Protein AF-A0AAV5DCU8-F1 (afdb_monomer_lite)

InterPro domains:
  IPR012337 Ribonuclease H-like superfamily [SSF53098] (6-128)
  IPR013520 Ribonuclease H-like domain [PF00929] (5-125)
  IPR013520 Ribonuclease H-like domain [SM00479] (2-134)
  IPR036397 Ribonuclease H superfamily [G3DSA:3.30.420.10] (3-138)
  IPR040393 Three-prime repair exonuclease 1/2 [PTHR13058] (2-88)

Structure (mmCIF, N/CA/C/O backbone):
data_AF-A0AAV5DCU8-F1
#
_entry.id   AF-A0AAV5DCU8-F1
#
loop_
_atom_site.group_PDB
_atom_site.id
_atom_site.type_symbol
_atom_site.label_atom_id
_atom_site.label_alt_id
_atom_site.label_comp_id
_atom_site.label_asym_id
_atom_site.label_entity_id
_atom_site.label_seq_id
_atom_site.pdbx_PDB_ins_code
_atom_site.Cartn_x
_atom_site.Cartn_y
_atom_site.Cartn_z
_atom_site.occupancy
_atom_site.B_iso_or_equiv
_atom_site.auth_seq_id
_atom_site.auth_comp_id
_atom_site.auth_asym_id
_atom_site.auth_atom_id
_atom_site.pdbx_PDB_model_num
ATOM 1 N N . MET A 1 1 ? -1.706 -19.966 0.089 1.00 40.81 1 MET A N 1
ATOM 2 C CA . MET A 1 1 ? -0.930 -19.744 1.331 1.00 40.81 1 MET A CA 1
ATOM 3 C C . MET A 1 1 ? -1.196 -18.338 1.864 1.00 40.81 1 MET A C 1
ATOM 5 O O . MET A 1 1 ? -1.297 -17.409 1.069 1.00 40.81 1 MET A O 1
ATOM 9 N N . GLY A 1 2 ? -1.313 -18.199 3.188 1.00 47.00 2 GLY A N 1
ATOM 10 C CA . GLY A 1 2 ? -1.385 -16.922 3.914 1.00 47.00 2 GLY A CA 1
ATOM 11 C C . GLY A 1 2 ? -2.728 -16.692 4.614 1.00 47.00 2 GLY A C 1
ATOM 12 O O . GLY A 1 2 ? -3.636 -16.152 3.994 1.00 47.00 2 GLY A O 1
ATOM 13 N N . GLY A 1 3 ? -2.829 -17.113 5.882 1.00 58.88 3 GLY A N 1
ATOM 14 C CA . GLY A 1 3 ? -3.986 -16.899 6.765 1.00 58.88 3 GLY A CA 1
ATOM 15 C C . GLY A 1 3 ? -4.026 -15.498 7.396 1.00 58.88 3 GLY A C 1
ATOM 16 O O . GLY A 1 3 ? -3.468 -14.548 6.853 1.00 58.88 3 GLY A O 1
ATOM 17 N N . LYS A 1 4 ? -4.687 -15.361 8.554 1.00 67.56 4 LYS A N 1
ATOM 18 C CA . LYS A 1 4 ? -4.755 -14.104 9.327 1.00 67.56 4 LYS A CA 1
ATOM 19 C C . LYS A 1 4 ? -3.342 -13.539 9.563 1.00 67.56 4 LYS A C 1
ATOM 21 O O . LYS A 1 4 ? -2.436 -14.300 9.888 1.00 67.56 4 LYS A O 1
ATOM 26 N N . ASN A 1 5 ? -3.174 -12.221 9.425 1.00 77.31 5 ASN A N 1
ATOM 27 C CA . ASN A 1 5 ? -1.888 -11.511 9.549 1.00 77.31 5 ASN A CA 1
ATOM 28 C C . ASN A 1 5 ? -0.849 -11.865 8.463 1.00 77.31 5 ASN A C 1
ATOM 30 O O . ASN A 1 5 ? 0.349 -11.901 8.735 1.00 77.31 5 ASN A O 1
ATOM 34 N N . SER A 1 6 ? -1.290 -12.146 7.235 1.00 81.69 6 SER A N 1
ATOM 35 C CA . SER A 1 6 ? -0.381 -12.376 6.110 1.00 81.69 6 SER A CA 1
ATOM 36 C C . SER A 1 6 ? 0.145 -11.079 5.496 1.00 81.69 6 SER A C 1
ATOM 38 O O . SER A 1 6 ? -0.536 -10.052 5.491 1.00 81.69 6 SER A O 1
ATOM 40 N N . THR A 1 7 ? 1.310 -11.185 4.865 1.00 85.62 7 THR A N 1
ATOM 41 C CA . THR A 1 7 ? 1.988 -10.090 4.172 1.00 85.62 7 THR A CA 1
ATOM 42 C C . THR A 1 7 ? 2.182 -10.436 2.696 1.00 85.62 7 THR A C 1
ATOM 44 O O . THR A 1 7 ? 2.498 -11.579 2.365 1.00 85.62 7 THR A O 1
ATOM 47 N N . PHE A 1 8 ? 2.026 -9.446 1.815 1.00 86.81 8 PHE A N 1
ATOM 48 C CA . PHE A 1 8 ? 2.386 -9.528 0.398 1.00 86.81 8 PHE A CA 1
ATOM 49 C C . PHE A 1 8 ? 3.463 -8.487 0.089 1.00 86.81 8 PHE A C 1
ATOM 51 O O . PHE A 1 8 ? 3.301 -7.311 0.412 1.00 86.81 8 PHE A O 1
ATOM 58 N N . GLN A 1 9 ? 4.565 -8.916 -0.523 1.00 90.25 9 GLN A N 1
ATOM 59 C CA . GLN A 1 9 ? 5.665 -8.042 -0.918 1.00 90.25 9 GLN A CA 1
ATOM 60 C C . GLN A 1 9 ? 6.265 -8.526 -2.226 1.00 90.25 9 GLN A C 1
ATOM 62 O O . GLN A 1 9 ? 6.595 -9.701 -2.359 1.00 90.25 9 GLN A O 1
ATOM 67 N N . THR A 1 10 ? 6.482 -7.604 -3.155 1.00 92.44 10 THR A N 1
ATOM 68 C CA . THR A 1 10 ? 7.236 -7.872 -4.376 1.00 92.44 10 THR A CA 1
ATOM 69 C C . THR A 1 10 ? 7.898 -6.594 -4.876 1.00 92.44 10 THR A C 1
ATOM 71 O O . THR A 1 10 ? 7.461 -5.489 -4.552 1.00 92.44 10 THR A O 1
ATOM 74 N N . LEU A 1 11 ? 8.962 -6.749 -5.661 1.00 93.75 11 LEU A N 1
ATOM 75 C CA . LEU A 1 11 ? 9.423 -5.690 -6.555 1.00 93.75 11 LEU A CA 1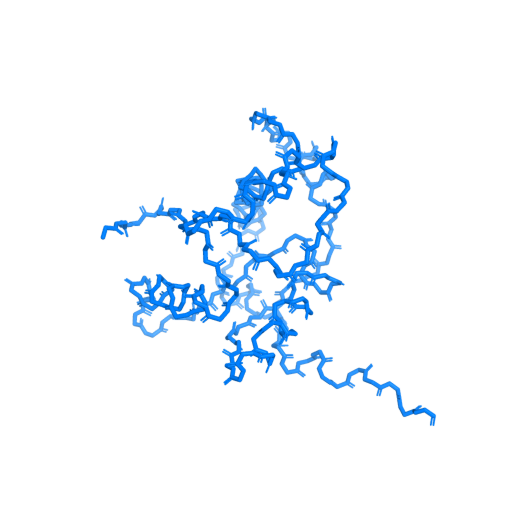
ATOM 76 C C . LEU A 1 11 ? 8.466 -5.585 -7.747 1.00 93.75 11 LEU A C 1
ATOM 78 O O . LEU A 1 11 ? 7.714 -6.521 -8.029 1.00 93.75 11 LEU A O 1
ATOM 82 N N . ILE A 1 12 ? 8.515 -4.453 -8.443 1.00 93.31 12 ILE A N 1
ATOM 83 C CA . ILE A 1 12 ? 7.731 -4.214 -9.653 1.00 93.31 12 ILE A CA 1
ATOM 84 C C . ILE A 1 12 ? 8.662 -3.615 -10.689 1.00 93.31 12 ILE A C 1
ATOM 86 O O . ILE A 1 12 ? 9.349 -2.641 -10.386 1.00 93.31 12 ILE A O 1
ATOM 90 N N . ASN A 1 13 ? 8.672 -4.170 -11.894 1.00 94.69 13 ASN A N 1
ATOM 91 C CA . ASN A 1 13 ? 9.386 -3.600 -13.019 1.00 94.69 13 ASN A CA 1
ATOM 92 C C . ASN A 1 13 ? 8.569 -2.412 -13.557 1.00 94.69 13 ASN A C 1
ATOM 94 O O . ASN A 1 13 ? 7.478 -2.621 -14.096 1.00 94.69 13 ASN A O 1
ATOM 98 N N . PRO A 1 14 ? 9.051 -1.164 -13.419 1.00 90.12 14 PRO A N 1
ATOM 99 C CA . PRO A 1 14 ? 8.308 0.011 -13.858 1.00 90.12 14 PRO A CA 1
ATOM 100 C C . PRO A 1 14 ? 8.522 0.307 -15.350 1.00 90.12 14 PRO A C 1
ATOM 102 O O . PRO A 1 14 ? 8.073 1.351 -15.825 1.00 90.12 14 PRO A O 1
ATOM 105 N N . GLU A 1 15 ? 9.236 -0.574 -16.063 1.00 90.88 15 GLU A N 1
ATOM 106 C CA . GLU A 1 15 ? 9.576 -0.459 -17.486 1.00 90.88 15 GLU A CA 1
ATOM 107 C C . GLU A 1 15 ? 10.359 0.826 -17.810 1.00 90.88 15 GLU A C 1
ATOM 109 O O . GLU A 1 15 ? 10.334 1.331 -18.930 1.00 90.88 15 GLU A O 1
ATOM 114 N N . LYS A 1 16 ? 11.045 1.373 -16.802 1.00 89.81 16 LYS A N 1
ATOM 115 C CA . LYS A 1 16 ? 11.859 2.588 -16.870 1.00 89.81 16 LYS A CA 1
ATOM 116 C C . LYS A 1 16 ? 12.962 2.537 -15.816 1.00 89.81 16 LYS A C 1
ATOM 118 O O . LYS A 1 16 ? 12.829 1.834 -14.815 1.00 89.81 16 LYS A O 1
ATOM 123 N N . ASP A 1 17 ? 14.003 3.336 -15.998 1.00 90.81 17 ASP A N 1
ATOM 124 C CA . ASP A 1 17 ? 15.052 3.450 -14.989 1.00 90.81 17 ASP A CA 1
ATOM 125 C C . ASP A 1 17 ? 14.550 4.178 -13.736 1.00 90.81 17 ASP A C 1
ATOM 127 O O . ASP A 1 17 ? 13.963 5.263 -13.805 1.00 90.81 17 ASP A O 1
ATOM 131 N N . VAL A 1 18 ? 14.833 3.599 -12.570 1.00 88.12 18 VAL A N 1
ATOM 132 C CA . VAL A 1 18 ? 14.654 4.238 -11.269 1.00 88.12 18 VAL A CA 1
ATOM 133 C C . VAL A 1 18 ? 15.929 4.962 -10.848 1.00 88.12 18 VAL A C 1
ATOM 135 O O . VAL A 1 18 ? 17.050 4.490 -11.046 1.00 88.12 18 VAL A O 1
ATOM 138 N N . ARG A 1 19 ? 15.744 6.147 -10.265 1.00 89.44 19 ARG A N 1
ATOM 139 C CA . ARG A 1 19 ? 16.798 6.953 -9.635 1.00 89.44 19 ARG A CA 1
ATOM 140 C C . ARG A 1 19 ? 16.685 6.832 -8.116 1.00 89.44 19 ARG A C 1
ATOM 142 O O . ARG A 1 19 ? 15.774 6.186 -7.623 1.00 89.44 19 ARG A O 1
ATOM 149 N N . ASN A 1 20 ? 17.573 7.494 -7.376 1.00 86.56 20 ASN A N 1
ATOM 150 C CA . ASN A 1 20 ? 17.547 7.542 -5.907 1.00 86.56 20 ASN A CA 1
ATOM 151 C C . ASN A 1 20 ? 17.714 6.175 -5.220 1.00 86.56 20 ASN A C 1
ATOM 153 O O . ASN A 1 20 ? 17.296 5.992 -4.080 1.00 86.56 20 ASN A O 1
ATOM 157 N N . THR A 1 21 ? 18.431 5.248 -5.864 1.00 88.19 21 THR A N 1
ATOM 158 C CA . THR A 1 21 ? 18.830 3.953 -5.288 1.00 88.19 21 THR A CA 1
ATOM 159 C C . THR A 1 21 ? 19.494 4.091 -3.917 1.00 88.19 21 THR A C 1
ATOM 161 O O . THR A 1 21 ? 19.331 3.216 -3.077 1.00 88.19 21 THR A O 1
ATOM 164 N N . HIS A 1 22 ? 20.205 5.193 -3.667 1.00 84.50 22 HIS A N 1
ATOM 165 C CA . HIS A 1 22 ? 20.827 5.488 -2.375 1.00 84.50 22 HIS A CA 1
ATOM 166 C C . HIS A 1 22 ? 19.812 5.718 -1.238 1.00 84.50 22 HIS A C 1
ATOM 168 O O . HIS A 1 22 ? 20.172 5.555 -0.080 1.00 84.50 22 HIS A O 1
ATOM 174 N N . VAL A 1 23 ? 18.560 6.067 -1.555 1.00 83.75 23 VAL A N 1
ATOM 175 C CA . VAL A 1 23 ? 17.481 6.278 -0.577 1.00 83.75 23 VAL A CA 1
ATOM 176 C C . VAL A 1 23 ? 16.763 4.967 -0.256 1.00 83.75 23 VAL A C 1
ATOM 178 O O . VAL A 1 23 ? 16.610 4.619 0.906 1.00 83.75 23 VAL A O 1
ATOM 181 N N . HIS A 1 24 ? 16.318 4.226 -1.277 1.00 82.81 24 HIS A N 1
ATOM 182 C CA . HIS A 1 24 ? 15.446 3.052 -1.094 1.00 82.81 24 HIS A CA 1
ATOM 183 C C . HIS A 1 24 ? 16.160 1.696 -1.267 1.00 82.81 24 HIS A C 1
ATOM 185 O O . HIS A 1 24 ? 15.581 0.638 -1.002 1.00 82.81 24 HIS A O 1
ATOM 191 N N . GLY A 1 25 ? 17.406 1.690 -1.748 1.00 88.06 25 GLY A N 1
ATOM 192 C CA . GLY A 1 25 ? 18.224 0.485 -1.918 1.00 88.06 25 GLY A CA 1
ATOM 193 C C . GLY A 1 25 ? 17.742 -0.478 -3.010 1.00 88.06 25 GLY A C 1
ATOM 194 O O . GLY A 1 25 ? 17.992 -1.677 -2.911 1.00 88.06 25 GLY A O 1
ATOM 195 N N . ILE A 1 26 ? 17.017 0.008 -4.026 1.00 90.38 26 ILE A N 1
ATOM 196 C CA . ILE A 1 26 ? 16.505 -0.807 -5.148 1.00 90.38 26 ILE A CA 1
ATOM 197 C C . ILE A 1 26 ? 17.214 -0.360 -6.425 1.00 90.38 26 ILE A C 1
ATOM 199 O O . ILE A 1 26 ? 17.144 0.805 -6.787 1.00 90.38 26 ILE A O 1
ATOM 203 N N . SER A 1 27 ? 17.911 -1.266 -7.105 1.00 93.00 27 SER A N 1
ATOM 204 C CA . SER A 1 27 ? 18.642 -0.942 -8.339 1.00 93.00 27 SER A CA 1
ATOM 205 C C . SER A 1 27 ? 17.865 -1.347 -9.593 1.00 93.00 27 SER A C 1
ATOM 207 O O . SER A 1 27 ? 17.074 -2.289 -9.548 1.00 93.00 27 SER A O 1
ATOM 209 N N . ASN A 1 28 ? 18.158 -0.718 -10.739 1.00 93.12 28 ASN A N 1
ATOM 210 C CA . ASN A 1 28 ? 17.591 -1.121 -12.037 1.00 93.12 28 ASN A CA 1
ATOM 211 C C . ASN A 1 28 ? 17.836 -2.604 -12.339 1.00 93.12 28 ASN A C 1
ATOM 213 O O . ASN A 1 28 ? 16.924 -3.293 -12.778 1.00 93.12 28 ASN A O 1
ATOM 217 N N . ARG A 1 29 ? 19.016 -3.135 -11.985 1.00 94.25 29 ARG A N 1
ATOM 218 C CA . ARG A 1 29 ? 19.335 -4.565 -12.129 1.00 94.25 29 ARG A CA 1
ATOM 219 C C . ARG A 1 29 ? 18.385 -5.469 -11.345 1.00 94.25 29 ARG A C 1
ATOM 221 O O . ARG A 1 29 ? 18.115 -6.577 -11.784 1.00 94.25 29 ARG A O 1
ATOM 228 N N . MET A 1 30 ? 17.910 -5.036 -10.177 1.00 94.31 30 MET A N 1
ATOM 229 C CA . MET A 1 30 ? 16.925 -5.805 -9.412 1.00 94.31 30 MET A CA 1
ATOM 230 C C . MET A 1 30 ? 15.551 -5.775 -10.080 1.00 94.31 30 MET A C 1
ATOM 232 O O . MET A 1 30 ? 14.848 -6.774 -10.017 1.00 94.31 30 MET A O 1
ATOM 236 N N . LEU A 1 31 ? 15.179 -4.650 -10.698 1.00 93.44 31 LEU A N 1
ATOM 237 C CA . LEU A 1 31 ? 13.858 -4.438 -11.293 1.00 93.44 31 LEU A CA 1
ATOM 238 C C . LEU A 1 31 ? 13.698 -5.075 -12.674 1.00 93.44 31 LEU A C 1
ATOM 240 O O . LEU A 1 31 ? 12.580 -5.396 -13.055 1.00 93.44 31 LEU A O 1
ATOM 244 N N . THR A 1 32 ? 14.788 -5.277 -13.412 1.00 92.94 32 THR A N 1
ATOM 245 C CA . THR A 1 32 ? 14.769 -5.884 -14.752 1.00 92.94 32 THR A CA 1
ATOM 246 C C . THR A 1 32 ? 14.917 -7.407 -14.745 1.00 92.94 32 THR A C 1
ATOM 248 O O . THR A 1 32 ? 15.028 -8.015 -15.809 1.00 92.94 32 THR A O 1
ATOM 251 N N . ARG A 1 33 ? 14.924 -8.043 -13.565 1.00 95.12 33 ARG A N 1
ATOM 252 C CA . ARG A 1 33 ? 14.976 -9.507 -13.450 1.00 95.12 33 ARG A CA 1
ATOM 253 C C . ARG A 1 33 ? 13.697 -10.130 -14.042 1.00 95.12 33 ARG A C 1
ATOM 255 O O . ARG A 1 33 ? 12.622 -9.594 -13.774 1.00 95.12 33 ARG A O 1
ATOM 262 N N . PRO A 1 34 ? 13.780 -11.242 -14.798 1.00 92.06 34 PRO A N 1
ATOM 263 C CA . PRO A 1 34 ? 12.619 -11.848 -15.463 1.00 92.06 34 PRO A CA 1
ATOM 264 C C . PRO A 1 34 ? 11.447 -12.203 -14.537 1.00 92.06 34 PRO A C 1
ATOM 266 O O . PRO A 1 34 ? 10.297 -12.157 -14.950 1.00 92.06 34 PRO A O 1
ATOM 269 N N . GLU A 1 35 ? 11.729 -12.552 -13.285 1.00 92.94 35 GLU A N 1
ATOM 270 C CA . GLU A 1 35 ? 10.739 -12.913 -12.268 1.00 92.94 35 GLU A CA 1
ATOM 271 C C . GLU A 1 35 ? 10.042 -11.713 -11.611 1.00 92.94 35 GLU A C 1
ATOM 273 O O . GLU A 1 35 ? 9.102 -11.899 -10.838 1.00 92.94 35 GLU A O 1
ATOM 278 N N . VAL A 1 36 ? 10.515 -10.489 -11.860 1.00 94.50 36 VAL A N 1
ATOM 279 C CA . VAL A 1 36 ? 9.915 -9.282 -11.293 1.00 94.50 36 VAL A CA 1
ATOM 280 C C . VAL A 1 36 ? 8.767 -8.836 -12.198 1.00 94.50 36 VAL A C 1
ATOM 282 O O . VAL A 1 36 ? 9.020 -8.417 -13.330 1.00 94.50 36 VAL A O 1
ATOM 285 N N . PRO A 1 37 ? 7.512 -8.882 -11.714 1.00 95.44 37 PRO A N 1
ATOM 286 C CA . PRO A 1 37 ? 6.360 -8.581 -12.545 1.00 95.44 37 PRO A CA 1
ATOM 287 C C . PRO A 1 37 ? 6.336 -7.103 -12.925 1.00 95.44 37 PRO A C 1
ATOM 289 O O . PRO A 1 37 ? 6.709 -6.221 -12.144 1.00 95.44 37 PRO A O 1
ATOM 292 N N . LYS A 1 38 ? 5.813 -6.818 -14.109 1.00 94.25 38 LYS A N 1
ATOM 293 C CA . LYS A 1 38 ? 5.341 -5.485 -14.480 1.00 94.25 38 LYS A CA 1
ATOM 294 C C . LYS A 1 38 ? 4.035 -5.181 -13.751 1.00 94.25 38 LYS A C 1
ATOM 296 O O . LYS A 1 38 ? 3.348 -6.075 -13.258 1.00 94.25 38 LYS A O 1
ATOM 301 N N . PHE A 1 39 ? 3.627 -3.915 -13.738 1.00 90.06 39 PHE A N 1
ATOM 302 C CA . PHE A 1 39 ? 2.353 -3.522 -13.119 1.00 90.06 39 PHE A CA 1
ATOM 303 C C . PHE A 1 39 ? 1.144 -4.292 -13.669 1.00 90.06 39 PHE A C 1
ATOM 305 O O . PHE A 1 39 ? 0.325 -4.753 -12.881 1.00 90.06 39 PHE A O 1
ATOM 312 N N . GLY A 1 40 ? 1.052 -4.493 -14.988 1.00 88.19 40 GLY A N 1
ATOM 313 C CA . GLY A 1 40 ? -0.065 -5.236 -15.587 1.00 88.19 40 GLY A CA 1
ATOM 314 C C . GLY A 1 40 ? -0.153 -6.696 -15.128 1.00 88.19 40 GLY A C 1
ATOM 315 O O . GLY A 1 40 ? -1.246 -7.232 -14.993 1.00 88.19 40 GLY A O 1
ATOM 316 N N . GLU A 1 41 ? 0.988 -7.316 -14.827 1.00 92.25 41 GLU A N 1
ATOM 317 C CA . GLU A 1 41 ? 1.072 -8.690 -14.314 1.00 92.25 41 GLU A CA 1
ATOM 318 C C . GLU A 1 41 ? 0.808 -8.738 -12.804 1.00 92.25 41 GLU A C 1
ATOM 320 O O . GLU A 1 41 ? 0.245 -9.701 -12.288 1.00 92.25 41 GLU A O 1
ATOM 325 N N . LEU A 1 42 ? 1.176 -7.672 -12.088 1.00 92.62 42 LEU A N 1
ATOM 326 C CA . LEU A 1 42 ? 0.964 -7.558 -10.652 1.00 92.62 42 LEU A CA 1
ATOM 327 C C . LEU A 1 42 ? -0.510 -7.405 -10.278 1.00 92.62 42 LEU A C 1
ATOM 329 O O . LEU A 1 42 ? -0.931 -7.977 -9.275 1.00 92.62 42 LEU A O 1
ATOM 333 N N . ILE A 1 43 ? -1.285 -6.602 -11.011 1.00 89.38 43 ILE A N 1
ATOM 334 C CA . ILE A 1 43 ? -2.658 -6.273 -10.600 1.00 89.38 43 ILE A CA 1
ATOM 335 C C . ILE A 1 43 ? -3.527 -7.523 -10.376 1.00 89.38 43 ILE A C 1
ATOM 337 O O . ILE A 1 43 ? -4.127 -7.605 -9.302 1.00 89.38 43 ILE A O 1
ATOM 341 N N . PRO A 1 44 ? -3.596 -8.520 -11.282 1.00 90.75 44 PRO A N 1
ATOM 342 C CA . PRO A 1 44 ? -4.383 -9.723 -11.013 1.00 90.75 44 PRO A CA 1
ATOM 343 C C . PRO A 1 44 ? -3.882 -10.495 -9.782 1.00 90.75 44 PRO A C 1
ATOM 345 O O . PRO A 1 44 ? -4.702 -10.985 -9.008 1.00 90.75 44 PRO A O 1
ATOM 348 N N . ILE A 1 45 ? -2.567 -10.535 -9.534 1.00 90.75 45 ILE A N 1
ATOM 349 C CA . ILE A 1 45 ? -1.977 -11.170 -8.340 1.00 90.75 45 ILE A CA 1
ATOM 350 C C . ILE A 1 45 ? -2.409 -10.429 -7.066 1.00 90.75 45 ILE A C 1
ATOM 352 O O . ILE A 1 45 ? -2.817 -11.049 -6.081 1.00 90.75 45 ILE A O 1
ATOM 356 N N . LEU A 1 46 ? -2.355 -9.096 -7.086 1.00 89.62 46 LEU A N 1
ATOM 357 C CA . LEU A 1 46 ? -2.760 -8.246 -5.970 1.00 89.62 46 LEU A CA 1
ATOM 358 C C . LEU A 1 46 ? -4.262 -8.376 -5.682 1.00 89.62 46 LEU A C 1
ATOM 360 O O . LEU A 1 46 ? -4.654 -8.519 -4.525 1.00 89.62 46 LEU A O 1
ATOM 364 N N . LEU A 1 47 ? -5.107 -8.373 -6.715 1.00 88.19 47 LEU A N 1
ATOM 365 C CA . LEU A 1 47 ? -6.551 -8.555 -6.558 1.00 88.19 47 LEU A CA 1
ATOM 366 C C . LEU A 1 47 ? -6.890 -9.952 -6.038 1.00 88.19 47 LEU A C 1
ATOM 368 O O . LEU A 1 47 ? -7.674 -10.073 -5.100 1.00 88.19 47 LEU A O 1
ATOM 372 N N . GLN A 1 48 ? -6.238 -10.997 -6.551 1.00 89.44 48 GLN A N 1
ATOM 373 C CA . GLN A 1 48 ? -6.385 -12.353 -6.023 1.00 89.44 48 GLN A CA 1
ATOM 374 C C . GLN A 1 48 ? -5.979 -12.426 -4.543 1.00 89.44 48 GLN A C 1
ATOM 376 O O . GLN A 1 48 ? -6.654 -13.075 -3.735 1.00 89.44 48 GLN A O 1
ATOM 381 N N . TYR A 1 49 ? -4.900 -11.738 -4.156 1.00 89.12 49 TYR A N 1
ATOM 382 C CA . TYR A 1 49 ? -4.485 -11.639 -2.759 1.00 89.12 49 TYR A CA 1
ATOM 383 C C . TYR A 1 49 ? -5.564 -10.978 -1.889 1.00 89.12 49 TYR A C 1
ATOM 385 O O . TYR A 1 49 ? -5.881 -11.499 -0.818 1.00 89.12 49 TYR A O 1
ATOM 393 N N . VAL A 1 50 ? -6.160 -9.877 -2.349 1.00 87.19 50 VAL A N 1
ATOM 394 C CA . VAL A 1 50 ? -7.232 -9.169 -1.632 1.00 87.19 50 VAL A CA 1
ATOM 395 C C . VAL A 1 50 ? -8.493 -10.028 -1.528 1.00 87.19 50 VAL A C 1
ATOM 397 O O . VAL A 1 50 ? -8.985 -10.251 -0.423 1.00 87.19 50 VAL A O 1
ATOM 400 N N . TRP A 1 51 ? -8.994 -10.562 -2.644 1.00 86.62 51 TRP A N 1
ATOM 401 C CA . TRP A 1 51 ? -10.249 -11.320 -2.681 1.00 86.62 51 TRP A CA 1
ATOM 402 C C . TRP A 1 51 ? -10.190 -12.613 -1.881 1.00 86.62 51 TRP A C 1
ATOM 404 O O . TRP A 1 51 ? -11.137 -12.931 -1.173 1.00 86.62 51 TRP A O 1
ATOM 414 N N . SER A 1 52 ? -9.056 -13.319 -1.897 1.00 86.81 52 SER A N 1
ATOM 415 C CA . SER A 1 52 ? -8.880 -14.527 -1.074 1.00 86.81 52 SER A CA 1
ATOM 416 C C . SER A 1 52 ? -8.914 -14.268 0.441 1.00 86.81 52 SER A C 1
ATOM 418 O O . SER A 1 52 ? -8.934 -15.219 1.220 1.00 86.81 52 SER A O 1
ATOM 420 N N . ARG A 1 53 ? -8.909 -12.999 0.873 1.00 85.06 53 ARG A N 1
ATOM 421 C CA . ARG A 1 53 ? -8.932 -12.571 2.284 1.00 85.06 53 ARG A CA 1
ATOM 422 C C . ARG A 1 53 ? -10.136 -11.710 2.632 1.00 85.06 53 ARG A C 1
ATOM 424 O O . ARG A 1 53 ? -10.341 -11.407 3.810 1.00 85.06 53 ARG A O 1
ATOM 431 N N . GLN A 1 54 ? -10.902 -11.287 1.632 1.00 84.19 54 GLN A N 1
ATOM 432 C CA . GLN A 1 54 ? -12.105 -10.514 1.856 1.00 84.19 54 GLN A CA 1
ATOM 433 C C . GLN A 1 54 ? -13.096 -11.374 2.642 1.00 84.19 54 GLN A C 1
ATOM 435 O O . GLN A 1 54 ? -13.405 -12.501 2.268 1.00 84.19 54 GLN A O 1
ATOM 440 N N . MET A 1 55 ? -13.566 -10.840 3.766 1.00 81.00 55 MET A N 1
ATOM 441 C CA . MET A 1 55 ? -14.617 -11.475 4.550 1.00 81.00 55 MET A CA 1
ATOM 442 C C . MET A 1 55 ? -15.972 -11.103 3.959 1.00 81.00 55 MET A C 1
ATOM 444 O O . MET A 1 55 ? -16.197 -9.937 3.627 1.00 81.00 55 MET A O 1
ATOM 448 N N . ASP A 1 56 ? -16.871 -12.081 3.882 1.00 83.12 56 ASP A N 1
ATOM 449 C CA . ASP A 1 56 ? -18.219 -11.854 3.376 1.00 83.12 56 ASP A CA 1
ATOM 450 C C . ASP A 1 56 ? -18.942 -10.753 4.173 1.00 83.12 56 ASP A C 1
ATOM 452 O O . ASP A 1 56 ? -18.785 -10.630 5.394 1.00 83.12 56 ASP A O 1
ATOM 456 N N . GLY A 1 57 ? -19.657 -9.889 3.452 1.00 80.06 57 GLY A N 1
ATOM 457 C CA . GLY A 1 57 ? -20.349 -8.721 4.003 1.00 80.06 57 GLY A CA 1
ATOM 458 C C . GLY A 1 57 ? -19.461 -7.628 4.622 1.00 80.06 57 GLY A C 1
ATOM 459 O O . GLY A 1 57 ? -19.998 -6.646 5.137 1.00 80.06 57 GLY A O 1
ATOM 460 N N . LYS A 1 58 ? -18.122 -7.745 4.594 1.00 79.31 58 LYS A N 1
ATOM 461 C CA . LYS A 1 58 ? -17.208 -6.738 5.163 1.00 79.31 58 LYS A CA 1
ATOM 462 C C . LYS A 1 58 ? -16.464 -5.955 4.075 1.00 79.31 58 LYS A C 1
ATOM 464 O O . LYS A 1 58 ? -15.983 -6.547 3.107 1.00 79.31 58 LYS A O 1
ATOM 469 N N . PRO A 1 59 ? -16.318 -4.627 4.230 1.00 78.88 59 PRO A N 1
ATOM 470 C CA . PRO A 1 59 ? -15.600 -3.812 3.260 1.00 78.88 59 PRO A CA 1
ATOM 471 C C . PRO A 1 59 ? -14.089 -4.067 3.314 1.00 78.88 59 PRO A C 1
ATOM 473 O O . PRO A 1 59 ? -13.528 -4.366 4.370 1.00 78.88 59 PRO A O 1
ATOM 476 N N . VAL A 1 60 ? -13.421 -3.879 2.173 1.00 80.94 60 VAL A N 1
ATOM 477 C CA . VAL A 1 60 ? -11.955 -3.835 2.085 1.00 80.94 60 VAL A CA 1
ATOM 478 C C . VAL A 1 60 ? -11.492 -2.398 2.314 1.00 80.94 60 VAL A C 1
ATOM 480 O O . VAL A 1 60 ? -11.867 -1.497 1.564 1.00 80.94 60 VAL A O 1
ATOM 483 N N . LEU A 1 61 ? -10.662 -2.188 3.338 1.00 82.12 61 LEU A N 1
ATOM 484 C CA . LEU A 1 61 ? -10.058 -0.891 3.642 1.00 82.12 61 LEU A CA 1
ATOM 485 C C . LEU A 1 61 ? -8.574 -0.902 3.267 1.00 82.12 61 LEU A C 1
ATOM 487 O O . LEU A 1 61 ? -7.811 -1.729 3.766 1.00 82.12 61 LEU A O 1
ATOM 491 N N . TRP A 1 62 ? -8.172 0.041 2.419 1.00 81.00 62 TRP A N 1
ATOM 492 C CA . TRP A 1 62 ? -6.770 0.288 2.090 1.00 81.00 62 TRP A CA 1
ATOM 493 C C . TRP A 1 62 ? -6.239 1.404 2.980 1.00 81.00 62 TRP A C 1
ATOM 495 O O . TRP A 1 62 ? -6.868 2.452 3.103 1.00 81.00 62 TRP A O 1
ATOM 505 N N . VAL A 1 63 ? -5.076 1.191 3.590 1.00 82.00 63 VAL A N 1
ATOM 506 C CA . VAL A 1 63 ? -4.450 2.171 4.482 1.00 82.00 63 VAL A CA 1
ATOM 507 C C . VAL A 1 63 ? -3.081 2.524 3.921 1.00 82.00 63 VAL A C 1
ATOM 509 O O . VAL A 1 63 ? -2.273 1.642 3.647 1.00 82.00 63 VAL A O 1
ATOM 512 N N . ALA A 1 64 ? -2.832 3.818 3.737 1.00 82.12 64 ALA A N 1
ATOM 513 C CA . ALA A 1 64 ? -1.595 4.345 3.176 1.00 82.12 64 ALA A CA 1
ATOM 514 C C . ALA A 1 64 ? -1.168 5.599 3.940 1.00 82.12 64 ALA A C 1
ATOM 516 O O . ALA A 1 64 ? -2.014 6.381 4.378 1.00 82.12 64 ALA A O 1
ATOM 517 N N . HIS A 1 65 ? 0.140 5.802 4.089 1.00 75.62 65 HIS A N 1
ATOM 518 C CA . HIS A 1 65 ? 0.670 6.911 4.878 1.00 75.62 65 HIS A CA 1
ATOM 519 C C . HIS A 1 65 ? 0.707 8.243 4.108 1.00 75.62 65 HIS A C 1
ATOM 521 O O . HIS A 1 65 ? 0.587 9.294 4.728 1.00 75.62 65 HIS A O 1
ATOM 527 N N . ASN A 1 66 ? 0.778 8.206 2.771 1.00 77.94 66 ASN A N 1
ATOM 528 C CA . ASN A 1 66 ? 0.648 9.361 1.877 1.00 77.94 66 ASN A CA 1
ATOM 529 C C . ASN A 1 66 ? -0.512 9.156 0.888 1.00 77.94 66 ASN A C 1
ATOM 531 O O . ASN A 1 66 ? -0.445 9.529 -0.288 1.00 77.94 66 ASN A O 1
ATOM 535 N N . GLY A 1 67 ? -1.610 8.572 1.385 1.00 71.44 67 GLY A N 1
ATOM 536 C CA . GLY A 1 67 ? -2.731 8.099 0.573 1.00 71.44 67 GLY A CA 1
ATOM 537 C C . GLY A 1 67 ? -3.257 9.128 -0.426 1.00 71.44 67 GLY A C 1
ATOM 538 O O . GLY A 1 67 ? -3.411 8.819 -1.600 1.00 71.44 67 GLY A O 1
ATOM 539 N N . ARG A 1 68 ? -3.506 10.369 0.011 1.00 68.44 68 ARG A N 1
ATOM 540 C CA . ARG A 1 68 ? -4.135 11.395 -0.839 1.00 68.44 68 ARG A CA 1
ATOM 541 C C . ARG A 1 68 ? -3.190 12.027 -1.857 1.00 68.44 68 ARG A C 1
ATOM 543 O O . ARG A 1 68 ? -3.630 12.396 -2.941 1.00 68.44 68 ARG A O 1
ATOM 550 N N . THR A 1 69 ? -1.940 12.229 -1.471 1.00 73.62 69 THR A N 1
ATOM 551 C CA . THR A 1 69 ? -0.976 13.037 -2.225 1.00 73.62 69 THR A CA 1
ATOM 552 C C . THR A 1 69 ? -0.140 12.197 -3.176 1.00 73.62 69 THR A C 1
ATOM 554 O O . THR A 1 69 ? 0.317 12.726 -4.185 1.00 73.62 69 THR A O 1
ATOM 557 N N . PHE A 1 70 ? 0.041 10.907 -2.884 1.00 79.94 70 PHE A N 1
ATOM 558 C CA . PHE A 1 70 ? 0.930 10.054 -3.660 1.00 79.94 70 PHE A CA 1
ATOM 559 C C . PHE A 1 70 ? 0.379 8.646 -3.887 1.00 79.94 70 PHE A C 1
ATOM 561 O O . PHE A 1 70 ? 0.096 8.303 -5.033 1.00 79.94 70 PHE A O 1
ATOM 568 N N . ASP A 1 71 ? 0.186 7.852 -2.825 1.00 80.69 71 ASP A N 1
ATOM 569 C CA . ASP A 1 71 ? -0.024 6.402 -2.964 1.00 80.69 71 ASP A CA 1
ATOM 570 C C . ASP A 1 71 ? -1.273 6.072 -3.798 1.00 80.69 71 ASP A C 1
ATOM 572 O O . ASP A 1 71 ? -1.206 5.283 -4.740 1.00 80.69 71 ASP A O 1
ATOM 576 N N . VAL A 1 72 ? -2.415 6.710 -3.509 1.00 78.25 72 VAL A N 1
ATOM 577 C CA . VAL A 1 72 ? -3.660 6.445 -4.245 1.00 78.25 72 VAL A CA 1
ATOM 578 C C . VAL A 1 72 ? -3.654 7.061 -5.647 1.00 78.25 72 VAL A C 1
ATOM 580 O O . VAL A 1 72 ? -3.997 6.338 -6.580 1.00 78.25 72 VAL A O 1
ATOM 583 N N . PRO A 1 73 ? -3.247 8.328 -5.872 1.00 80.56 73 PRO A N 1
ATOM 584 C CA . PRO A 1 73 ? -3.098 8.853 -7.231 1.00 80.56 73 PRO A CA 1
ATOM 585 C C . PRO A 1 73 ? -2.185 8.002 -8.126 1.00 80.56 73 PRO A C 1
ATOM 587 O O . PRO A 1 73 ? -2.531 7.751 -9.282 1.00 80.56 73 PRO A O 1
ATOM 590 N N . PHE A 1 74 ? -1.055 7.528 -7.591 1.00 83.44 74 PHE A N 1
ATOM 591 C CA . PHE A 1 74 ? -0.127 6.651 -8.303 1.00 83.44 74 PHE A CA 1
ATOM 592 C C . PHE A 1 74 ? -0.782 5.313 -8.664 1.00 83.44 74 PHE A C 1
ATOM 594 O O . PHE A 1 74 ? -0.743 4.900 -9.824 1.00 83.44 74 PHE A O 1
ATOM 601 N N . LEU A 1 75 ? -1.453 4.668 -7.703 1.00 80.44 75 LEU A N 1
ATOM 602 C CA . LEU A 1 75 ? -2.170 3.420 -7.958 1.00 80.44 75 LEU A CA 1
ATOM 603 C C . LEU A 1 75 ? -3.303 3.611 -8.971 1.00 80.44 75 LEU A C 1
ATOM 605 O O . LEU A 1 75 ? -3.393 2.834 -9.912 1.00 80.44 75 LEU A O 1
ATOM 609 N N . ILE A 1 76 ? -4.117 4.665 -8.862 1.00 78.69 76 ILE A N 1
ATOM 610 C CA . ILE A 1 76 ? -5.167 4.972 -9.849 1.00 78.69 76 ILE A CA 1
ATOM 611 C C . ILE A 1 76 ? -4.571 5.108 -11.251 1.00 78.69 76 ILE A C 1
ATOM 613 O O . ILE A 1 76 ? -5.159 4.619 -12.215 1.00 78.69 76 ILE A O 1
ATOM 617 N N . PHE A 1 77 ? -3.425 5.780 -11.384 1.00 81.75 77 PHE A N 1
ATOM 618 C CA . PHE A 1 77 ? -2.757 5.935 -12.671 1.00 81.75 77 PHE A CA 1
ATOM 619 C C . PHE A 1 77 ? -2.335 4.581 -13.259 1.00 81.75 77 PHE A C 1
ATOM 621 O O . PHE A 1 77 ? -2.653 4.304 -14.415 1.00 81.75 77 PHE A O 1
ATOM 628 N N . GLU A 1 78 ? -1.690 3.716 -12.473 1.00 83.06 78 GLU A N 1
ATOM 629 C CA . GLU A 1 78 ? -1.249 2.394 -12.941 1.00 83.06 78 GLU A CA 1
ATOM 630 C C . GLU A 1 78 ? -2.425 1.446 -13.224 1.00 83.06 78 GLU A C 1
ATOM 632 O O . GLU A 1 78 ? -2.427 0.754 -14.243 1.00 83.06 78 GLU A O 1
ATOM 637 N N . PHE A 1 79 ? -3.475 1.473 -12.400 1.00 79.25 79 PHE A N 1
ATOM 638 C CA . PHE A 1 79 ? -4.714 0.733 -12.650 1.00 79.25 79 PHE A CA 1
ATOM 639 C C . PHE A 1 79 ? -5.384 1.194 -13.952 1.00 79.25 79 PHE A C 1
ATOM 641 O O . PHE A 1 79 ? -5.725 0.363 -14.794 1.00 79.25 79 PHE A O 1
ATOM 648 N N . ARG A 1 80 ? -5.483 2.511 -14.190 1.00 78.56 80 ARG A N 1
ATOM 649 C CA . ARG A 1 80 ? -6.002 3.072 -15.451 1.00 78.56 80 ARG A CA 1
ATOM 650 C C . ARG A 1 80 ? -5.142 2.701 -16.652 1.00 78.56 80 ARG A C 1
ATOM 652 O O . ARG A 1 80 ? -5.696 2.324 -17.683 1.00 78.56 80 ARG A O 1
ATOM 659 N N . ARG A 1 81 ? -3.811 2.761 -16.527 1.00 79.50 81 ARG A N 1
ATOM 660 C CA . ARG A 1 81 ? -2.876 2.319 -17.577 1.00 79.50 81 ARG A CA 1
ATOM 661 C C . ARG A 1 81 ? -3.130 0.862 -17.965 1.00 79.50 81 ARG A C 1
ATOM 663 O O . ARG A 1 81 ? -3.039 0.519 -19.140 1.00 79.50 81 ARG A O 1
ATOM 670 N N . CYS A 1 82 ? -3.514 0.038 -16.992 1.00 76.50 82 CYS A N 1
ATOM 671 C CA . CYS A 1 82 ? -3.826 -1.375 -17.182 1.00 76.50 82 CYS A CA 1
ATOM 672 C C . CYS A 1 82 ? -5.317 -1.664 -17.450 1.00 76.50 82 CYS A C 1
ATOM 674 O O . CYS A 1 82 ? -5.683 -2.829 -17.562 1.00 76.50 82 CYS A O 1
ATOM 676 N N . LYS A 1 83 ? -6.174 -0.638 -17.586 1.00 81.69 83 LYS A N 1
ATOM 677 C CA . LYS A 1 83 ? -7.633 -0.759 -17.800 1.00 81.69 83 LYS A CA 1
ATOM 678 C C . LYS A 1 83 ? -8.371 -1.527 -16.688 1.00 81.69 83 LYS A C 1
ATOM 680 O O . LYS A 1 83 ? -9.320 -2.256 -16.963 1.00 81.69 83 LYS A O 1
ATOM 685 N N . MET A 1 84 ? -7.945 -1.360 -15.437 1.00 71.50 84 MET A N 1
ATOM 686 C CA . MET A 1 84 ? -8.550 -1.991 -14.258 1.00 71.50 84 MET A CA 1
ATOM 687 C C . MET A 1 84 ? -9.085 -0.935 -13.281 1.00 71.50 84 MET A C 1
ATOM 689 O O . MET A 1 84 ? -8.570 0.181 -13.222 1.00 71.50 84 MET A O 1
ATOM 693 N N . GLU A 1 85 ? -10.116 -1.279 -12.503 1.00 65.56 85 GLU A N 1
ATOM 694 C CA . GLU A 1 85 ? -10.707 -0.384 -11.497 1.00 65.56 85 GLU A CA 1
ATOM 695 C C . GLU A 1 85 ? -10.140 -0.637 -10.093 1.00 65.56 85 GLU A C 1
ATOM 697 O O . GLU A 1 85 ? -9.873 -1.775 -9.705 1.00 65.56 85 GLU A O 1
ATOM 702 N N . MET A 1 86 ? -9.956 0.437 -9.318 1.00 62.12 86 MET A N 1
ATOM 703 C CA . MET A 1 86 ? -9.419 0.383 -7.954 1.00 62.12 86 MET A CA 1
ATOM 704 C C . MET A 1 86 ? -10.550 0.431 -6.900 1.00 62.12 86 MET A C 1
ATOM 706 O O . MET A 1 86 ? -11.388 1.333 -6.971 1.00 62.12 86 MET A O 1
ATOM 710 N N . PRO A 1 87 ? -10.561 -0.456 -5.881 1.00 56.22 87 PRO A N 1
ATOM 711 C CA . PRO A 1 87 ? -11.551 -0.430 -4.793 1.00 56.22 87 PRO A CA 1
ATOM 712 C C . PRO A 1 87 ? -11.128 0.406 -3.552 1.00 56.22 87 PRO A C 1
ATOM 714 O O . PRO A 1 87 ? -9.983 0.320 -3.120 1.00 56.22 87 PRO A O 1
ATOM 717 N N . GLY A 1 88 ? -12.072 1.107 -2.888 1.00 55.19 88 GLY A N 1
ATOM 718 C CA . GLY A 1 88 ? -11.980 1.531 -1.455 1.00 55.19 88 GLY A CA 1
ATOM 719 C C . GLY A 1 88 ? -11.320 2.891 -1.089 1.00 55.19 88 GLY A C 1
ATOM 720 O O . GLY A 1 88 ? -10.930 3.619 -1.991 1.00 55.19 88 GLY A O 1
ATOM 721 N N . SER A 1 89 ? -11.258 3.282 0.216 1.00 41.41 89 SER A N 1
ATOM 722 C CA . SER A 1 89 ? -11.370 4.699 0.690 1.00 41.41 89 SER A CA 1
ATOM 723 C C . SER A 1 89 ? -10.325 5.435 1.668 1.00 41.41 89 SER A C 1
ATOM 725 O O . SER A 1 89 ? -9.606 4.720 2.342 1.00 41.41 89 SER A O 1
ATOM 727 N N . LYS A 1 90 ? -10.231 6.828 1.766 1.00 45.31 90 LYS A N 1
ATOM 728 C CA . LYS A 1 90 ? -9.339 7.871 2.526 1.00 45.31 90 LYS A CA 1
ATOM 729 C C . LYS A 1 90 ? -8.962 7.580 3.964 1.00 45.31 90 LYS A C 1
ATOM 731 O O . LYS A 1 90 ? -9.699 6.936 4.682 1.00 45.31 90 LYS A O 1
ATOM 736 N N . LEU A 1 91 ? -7.962 8.345 4.413 1.00 40.50 91 LEU A N 1
ATOM 737 C CA . LEU A 1 91 ? -7.906 9.055 5.701 1.00 40.50 91 LEU A CA 1
ATOM 738 C C . LEU A 1 91 ? -7.143 10.394 5.508 1.00 40.50 91 LEU A C 1
ATOM 740 O O . LEU A 1 91 ? -6.596 10.651 4.429 1.00 40.50 91 LEU A O 1
ATOM 744 N N . SER A 1 92 ? -7.142 11.273 6.517 1.00 43.44 92 SER A N 1
ATOM 745 C CA . SER A 1 92 ? -6.375 12.533 6.532 1.00 43.44 92 SER A CA 1
ATOM 746 C C . SER A 1 92 ? -4.878 12.311 6.811 1.00 43.44 92 SER A C 1
ATOM 748 O O . SER A 1 92 ? -4.478 11.338 7.442 1.00 43.44 92 SER A O 1
ATOM 750 N N . SER A 1 93 ? -4.045 13.221 6.294 1.00 50.03 93 SER A N 1
ATOM 751 C CA . SER A 1 93 ? -2.582 13.102 6.242 1.00 50.03 93 SER A CA 1
ATOM 752 C C . SER A 1 93 ? -1.905 13.626 7.511 1.00 50.03 93 SER A C 1
ATOM 754 O O . SER A 1 93 ? -1.931 14.828 7.772 1.00 50.03 93 SER A O 1
ATOM 756 N N . VAL A 1 94 ? -1.205 12.747 8.227 1.00 61.91 94 VAL A N 1
ATOM 757 C CA . VAL A 1 94 ? -0.177 13.087 9.222 1.00 61.91 94 VAL A CA 1
ATOM 758 C C . VAL A 1 94 ? 1.080 12.290 8.859 1.00 61.91 94 VAL A C 1
ATOM 760 O O . VAL A 1 94 ? 0.971 11.120 8.505 1.00 61.91 94 VAL A O 1
ATOM 763 N N . SER A 1 95 ? 2.265 12.913 8.915 1.00 72.81 95 SER A N 1
ATOM 764 C CA . SER A 1 95 ? 3.527 12.234 8.568 1.00 72.81 95 SER A CA 1
ATOM 765 C C . SER A 1 95 ? 3.728 10.969 9.410 1.00 72.81 95 SER A C 1
ATOM 767 O O . SER A 1 95 ? 3.656 11.021 10.641 1.00 72.81 95 SER A O 1
ATOM 769 N N . LEU A 1 96 ? 4.025 9.848 8.741 1.00 75.75 96 LEU A N 1
ATOM 770 C CA . LEU A 1 96 ? 4.276 8.556 9.385 1.00 75.75 96 LEU A CA 1
ATOM 771 C C . LEU A 1 96 ? 5.443 8.621 10.372 1.00 75.75 96 LEU A C 1
ATOM 773 O O . LEU A 1 96 ? 5.398 7.990 11.423 1.00 75.75 96 LEU A O 1
ATOM 777 N N . GLU A 1 97 ? 6.461 9.418 10.055 1.00 76.00 97 GLU A N 1
ATOM 778 C CA . GLU A 1 97 ? 7.631 9.613 10.908 1.00 76.00 97 GLU A CA 1
ATOM 779 C C . GLU A 1 97 ? 7.262 10.311 12.221 1.00 76.00 97 GLU A C 1
ATOM 781 O O . GLU A 1 97 ? 7.617 9.829 13.296 1.00 76.00 97 GLU A O 1
ATOM 786 N N . LYS A 1 98 ? 6.439 11.365 12.152 1.00 78.19 98 LYS A N 1
ATOM 787 C CA . LYS A 1 98 ? 5.946 12.071 13.345 1.00 78.19 98 LYS A CA 1
ATOM 788 C C . LYS A 1 98 ? 5.091 11.165 14.232 1.00 78.19 98 LYS A C 1
ATOM 790 O O . LYS A 1 98 ? 5.194 11.218 15.455 1.00 78.19 98 LYS A O 1
ATOM 795 N N . LEU A 1 99 ? 4.256 10.316 13.629 1.00 77.62 99 LEU A N 1
ATOM 796 C CA . LEU A 1 99 ? 3.440 9.351 14.373 1.00 77.62 99 LEU A CA 1
ATOM 797 C C . LEU A 1 99 ? 4.291 8.241 14.993 1.00 77.62 99 LEU A C 1
ATOM 799 O O . LEU A 1 99 ? 4.043 7.851 16.132 1.00 77.62 99 LEU A O 1
ATOM 803 N N . ARG A 1 100 ? 5.319 7.762 14.283 1.00 82.12 100 ARG A N 1
ATOM 804 C CA . ARG A 1 100 ? 6.292 6.803 14.821 1.00 82.12 100 ARG A CA 1
ATOM 805 C C . ARG A 1 100 ? 6.970 7.357 16.071 1.00 82.12 100 ARG A C 1
ATOM 807 O O . ARG A 1 100 ? 7.049 6.650 17.072 1.00 82.12 100 ARG A O 1
ATOM 814 N N . GLU A 1 101 ? 7.448 8.598 16.011 1.00 81.06 101 GLU A N 1
ATOM 815 C CA . GLU A 1 101 ? 8.089 9.283 17.140 1.00 81.06 101 GLU A CA 1
ATOM 816 C C . GLU A 1 101 ? 7.131 9.457 18.317 1.00 81.06 101 GLU A C 1
ATOM 818 O O . GLU A 1 101 ? 7.465 9.081 19.441 1.00 81.06 101 GLU A O 1
ATOM 823 N N . HIS A 1 102 ? 5.917 9.948 18.053 1.00 80.94 102 HIS A N 1
ATOM 824 C CA . HIS A 1 102 ? 4.889 10.141 19.073 1.00 80.94 102 HIS A CA 1
ATOM 825 C C . HIS A 1 102 ? 4.556 8.838 19.814 1.00 80.94 102 HIS A C 1
ATOM 827 O O . HIS A 1 102 ? 4.534 8.803 21.045 1.00 80.94 102 HIS A O 1
ATOM 833 N N . TYR A 1 103 ? 4.371 7.747 19.067 1.00 82.56 103 TYR A N 1
ATOM 834 C CA . TYR A 1 103 ? 4.047 6.432 19.620 1.00 82.56 103 TYR A CA 1
ATOM 835 C C . TYR A 1 103 ? 5.258 5.614 20.069 1.00 82.56 103 TYR A C 1
ATOM 837 O O . TYR A 1 103 ? 5.082 4.492 20.550 1.00 82.56 103 TYR A O 1
ATOM 845 N N . LYS A 1 104 ? 6.474 6.163 19.937 1.00 85.69 104 LYS A N 1
ATOM 846 C CA . LYS A 1 104 ? 7.743 5.504 20.284 1.00 85.69 104 LYS A CA 1
ATOM 847 C C . LYS A 1 104 ? 7.874 4.116 19.643 1.00 85.69 104 LYS A C 1
ATOM 849 O O . LYS A 1 104 ? 8.310 3.160 20.283 1.00 85.69 104 LYS A O 1
ATOM 854 N N . ILE A 1 105 ? 7.462 3.995 18.381 1.00 83.25 105 ILE A N 1
ATOM 855 C CA . ILE A 1 105 ? 7.524 2.732 17.636 1.00 83.25 105 ILE A CA 1
ATOM 856 C C . ILE A 1 105 ? 8.983 2.492 17.208 1.00 83.25 105 ILE A C 1
ATOM 858 O O . ILE A 1 105 ? 9.567 3.363 16.555 1.00 83.25 105 ILE A O 1
ATOM 862 N N . PRO A 1 106 ? 9.594 1.342 17.555 1.00 77.56 106 PRO A N 1
ATOM 863 C CA . PRO A 1 106 ? 10.985 1.067 17.218 1.00 77.56 106 PRO A CA 1
ATOM 864 C C . PRO A 1 106 ? 11.172 0.914 15.705 1.00 77.56 106 PRO A C 1
ATOM 866 O O . PRO A 1 106 ? 10.336 0.334 15.011 1.00 77.56 106 PRO A O 1
ATOM 869 N N . ILE A 1 107 ? 12.300 1.407 15.191 1.00 70.56 107 ILE A N 1
ATOM 870 C CA . ILE A 1 107 ? 12.707 1.163 13.805 1.00 70.56 107 ILE A CA 1
ATOM 871 C C . ILE A 1 107 ? 13.302 -0.242 13.726 1.00 70.56 107 ILE A C 1
ATOM 873 O O . ILE A 1 107 ? 14.230 -0.572 14.461 1.00 70.56 107 ILE A O 1
ATOM 877 N N . THR A 1 108 ? 12.808 -1.055 12.800 1.00 66.00 108 THR A N 1
ATOM 878 C CA . THR A 1 108 ? 13.375 -2.369 12.490 1.00 66.00 108 THR A CA 1
ATOM 879 C C . THR A 1 108 ? 13.957 -2.342 11.077 1.00 66.00 108 THR A C 1
ATOM 881 O O . THR A 1 108 ? 13.223 -2.312 10.102 1.00 66.00 108 THR A O 1
ATOM 884 N N . GLY A 1 109 ? 15.283 -2.350 10.927 1.00 65.25 109 GLY A N 1
ATOM 885 C CA . GLY A 1 109 ? 15.940 -2.362 9.609 1.00 65.25 109 GLY A CA 1
ATOM 886 C C . GLY A 1 109 ? 16.077 -0.990 8.928 1.00 65.25 109 GLY A C 1
ATOM 887 O O . GLY A 1 109 ? 16.030 0.050 9.579 1.00 65.25 109 GLY A O 1
ATOM 888 N N . SER A 1 110 ? 16.317 -0.991 7.609 1.00 61.97 110 SER A N 1
ATOM 889 C CA . SER A 1 110 ? 16.580 0.233 6.832 1.00 61.97 110 SER A CA 1
ATOM 890 C C . SER A 1 110 ? 15.315 1.071 6.657 1.00 61.97 110 SER A C 1
ATOM 892 O O . SER A 1 110 ? 14.306 0.575 6.148 1.00 61.97 110 SER A O 1
ATOM 894 N N . ALA A 1 111 ? 15.406 2.359 6.990 1.00 58.41 111 ALA A N 1
ATOM 895 C CA . ALA A 1 111 ? 14.405 3.351 6.613 1.00 58.41 111 ALA A CA 1
ATOM 896 C C . ALA A 1 111 ? 14.189 3.350 5.082 1.00 58.41 111 ALA A C 1
ATOM 898 O O . ALA A 1 111 ? 15.107 3.014 4.327 1.00 58.41 111 ALA A O 1
ATOM 899 N N . HIS A 1 112 ? 12.974 3.701 4.638 1.00 62.94 112 HIS A N 1
ATOM 900 C CA . HIS A 1 112 ? 12.569 3.863 3.226 1.00 62.94 112 HIS A CA 1
ATOM 901 C C . HIS A 1 112 ? 12.414 2.584 2.388 1.00 62.94 112 HIS A C 1
ATOM 903 O O . HIS A 1 112 ? 12.420 2.621 1.154 1.00 62.94 112 HIS A O 1
ATOM 909 N N . ARG A 1 113 ? 12.232 1.431 3.037 1.00 79.62 113 ARG A N 1
ATOM 910 C CA . ARG A 1 113 ? 11.744 0.213 2.374 1.00 79.62 113 ARG A CA 1
ATOM 911 C C . ARG A 1 113 ? 10.230 0.141 2.540 1.00 79.62 113 ARG A C 1
ATOM 913 O O . ARG A 1 113 ? 9.747 0.196 3.665 1.00 79.62 113 ARG A O 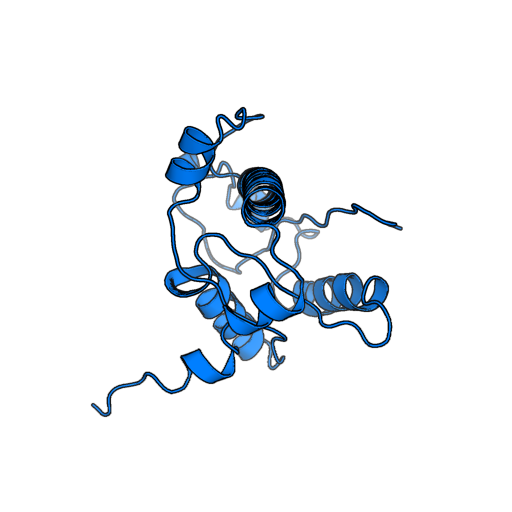1
ATOM 920 N N . ALA A 1 114 ? 9.498 -0.102 1.450 1.00 79.19 114 ALA A N 1
ATOM 921 C CA . ALA A 1 114 ? 8.029 -0.119 1.456 1.00 79.19 114 ALA A CA 1
ATOM 922 C C . ALA A 1 114 ? 7.421 -1.003 2.566 1.00 79.19 114 ALA A C 1
ATOM 924 O O . ALA A 1 114 ? 6.452 -0.618 3.210 1.00 79.19 114 ALA A O 1
ATOM 925 N N . MET A 1 115 ? 8.017 -2.167 2.850 1.00 84.31 115 MET A N 1
ATOM 926 C CA . MET A 1 115 ? 7.529 -3.049 3.918 1.00 84.31 115 MET A CA 1
ATOM 927 C C . MET A 1 115 ? 7.753 -2.491 5.331 1.00 84.31 115 MET A C 1
ATOM 929 O O . MET A 1 115 ? 6.965 -2.754 6.241 1.00 84.31 115 MET A O 1
ATOM 933 N N . GLN A 1 116 ? 8.815 -1.713 5.528 1.00 82.19 116 GLN A N 1
ATOM 934 C CA . GLN A 1 116 ? 9.079 -1.079 6.814 1.00 82.19 116 GLN A CA 1
ATOM 935 C C . GLN A 1 116 ? 8.067 0.036 7.091 1.00 82.19 116 GLN A C 1
ATOM 937 O O . GLN A 1 116 ? 7.573 0.158 8.216 1.00 82.19 116 GLN A O 1
ATOM 942 N N . ASP A 1 117 ? 7.695 0.788 6.054 1.00 81.69 117 ASP A N 1
ATOM 943 C CA . ASP A 1 117 ? 6.637 1.794 6.143 1.00 81.69 117 ASP A CA 1
ATOM 944 C C . ASP A 1 117 ? 5.284 1.130 6.437 1.00 81.69 117 ASP A C 1
ATOM 946 O O . ASP A 1 117 ? 4.566 1.580 7.327 1.00 81.69 117 ASP A O 1
ATOM 950 N N . VAL A 1 118 ? 4.970 0.001 5.783 1.00 83.81 118 VAL A N 1
ATOM 951 C CA . VAL A 1 118 ? 3.769 -0.808 6.081 1.00 83.81 118 VAL A CA 1
ATOM 952 C C . VAL A 1 118 ? 3.763 -1.282 7.534 1.00 83.81 118 VAL A C 1
ATOM 954 O O . VAL A 1 118 ? 2.758 -1.133 8.223 1.00 83.81 118 VAL A O 1
ATOM 957 N N . THR A 1 119 ? 4.882 -1.810 8.030 1.00 85.00 119 THR A N 1
ATOM 958 C CA . THR A 1 119 ? 4.989 -2.298 9.414 1.00 85.00 119 THR A CA 1
ATOM 959 C C . THR A 1 119 ? 4.762 -1.168 10.417 1.00 85.00 119 THR A C 1
ATOM 961 O O . THR A 1 119 ? 3.978 -1.311 11.356 1.00 85.00 119 THR A O 1
ATOM 964 N N . THR A 1 120 ? 5.391 -0.014 10.186 1.00 84.50 120 THR A N 1
ATOM 965 C CA . THR A 1 120 ? 5.218 1.181 11.024 1.00 84.50 120 THR A CA 1
ATOM 966 C C . THR A 1 120 ? 3.767 1.661 10.996 1.00 84.50 120 THR A C 1
ATOM 968 O O . THR A 1 120 ? 3.179 1.917 12.045 1.00 84.50 120 THR A O 1
ATOM 971 N N . LEU A 1 121 ? 3.160 1.719 9.808 1.00 85.19 121 LEU A N 1
ATOM 972 C CA . LEU A 1 121 ? 1.769 2.122 9.618 1.00 85.19 121 LEU A CA 1
ATOM 973 C C . LEU A 1 121 ? 0.788 1.179 10.327 1.00 85.19 121 LEU A C 1
ATOM 975 O O . LEU A 1 121 ? -0.169 1.658 10.931 1.00 85.19 121 LEU A O 1
ATOM 979 N N . CYS A 1 122 ? 1.041 -0.133 10.323 1.00 85.38 122 CYS A N 1
ATOM 980 C CA . CYS A 1 122 ? 0.239 -1.109 11.065 1.00 85.38 122 CYS A CA 1
ATOM 981 C C . CYS A 1 122 ? 0.246 -0.827 12.575 1.00 85.38 122 CYS A C 1
ATOM 983 O O . CYS A 1 122 ? -0.820 -0.793 13.191 1.00 85.38 122 CYS A O 1
ATOM 985 N N . TYR A 1 123 ? 1.417 -0.573 13.168 1.00 85.06 123 TYR A N 1
ATOM 986 C CA . TYR A 1 123 ? 1.515 -0.238 14.594 1.00 85.06 123 TYR A CA 1
ATOM 987 C C . TYR A 1 123 ? 0.853 1.101 14.926 1.00 85.06 123 TYR A C 1
ATOM 989 O O . TYR A 1 123 ? 0.132 1.199 15.919 1.00 85.06 123 TYR A O 1
ATOM 997 N N . VAL A 1 124 ? 1.051 2.117 14.083 1.00 86.00 124 VAL A N 1
ATOM 998 C CA . VAL A 1 124 ? 0.404 3.428 14.233 1.00 86.00 124 VAL A CA 1
ATOM 999 C C . VAL A 1 124 ? -1.118 3.290 14.189 1.00 86.00 124 VAL A C 1
ATOM 1001 O O . VAL A 1 124 ? -1.804 3.788 15.079 1.00 86.00 124 VAL A O 1
ATOM 1004 N N . LEU A 1 125 ? -1.658 2.575 13.198 1.00 85.12 125 LEU A N 1
ATOM 1005 C CA . LEU A 1 125 ? -3.098 2.355 13.072 1.00 85.12 125 LEU A CA 1
ATOM 1006 C C . LEU A 1 125 ? -3.651 1.587 14.277 1.00 85.12 125 LEU A C 1
ATOM 1008 O O . LEU A 1 125 ? -4.707 1.943 14.800 1.00 85.12 125 LEU A O 1
ATOM 1012 N N . GLN A 1 126 ? -2.937 0.563 14.748 1.00 86.06 126 GLN A N 1
ATOM 1013 C CA . GLN A 1 126 ? -3.326 -0.199 15.932 1.00 86.06 126 GLN A CA 1
ATOM 1014 C C . GLN A 1 126 ? -3.390 0.691 17.181 1.00 86.06 126 GLN A C 1
ATOM 1016 O O . GLN A 1 126 ? -4.369 0.629 17.923 1.00 86.06 126 GLN A O 1
ATOM 1021 N N . LYS A 1 127 ? -2.380 1.541 17.404 1.00 85.31 127 LYS A N 1
ATOM 1022 C CA . LYS A 1 127 ? -2.346 2.483 18.533 1.00 85.31 127 LYS A CA 1
ATOM 1023 C C . LYS A 1 127 ? -3.483 3.497 18.455 1.00 85.31 127 LYS A C 1
ATOM 1025 O O . LYS A 1 127 ? -4.244 3.614 19.410 1.00 85.31 127 LYS A O 1
ATOM 1030 N N . LEU A 1 128 ? -3.658 4.140 17.300 1.00 83.69 128 LEU A N 1
ATOM 1031 C CA . LEU A 1 128 ? -4.718 5.126 17.075 1.00 83.69 128 LEU A CA 1
ATOM 1032 C C . LEU A 1 128 ? -6.110 4.535 17.302 1.00 83.69 128 LEU A C 1
ATOM 1034 O O . LEU A 1 128 ? -6.930 5.123 18.000 1.00 83.69 128 LEU A O 1
ATOM 1038 N N . THR A 1 129 ? -6.387 3.370 16.715 1.00 84.94 129 THR A N 1
ATOM 1039 C CA . THR A 1 129 ? -7.705 2.729 16.838 1.00 84.94 129 THR A CA 1
ATOM 1040 C C . THR A 1 129 ? -7.995 2.283 18.265 1.00 84.94 129 THR A C 1
ATOM 1042 O O . THR A 1 129 ? -9.126 2.437 18.722 1.00 84.94 129 THR A O 1
ATOM 1045 N N . PHE A 1 130 ? -6.983 1.798 18.987 1.00 86.31 130 PHE A N 1
ATOM 1046 C CA . PHE A 1 130 ? -7.108 1.419 20.390 1.00 86.31 130 PHE A CA 1
ATOM 1047 C C . PHE A 1 130 ? -7.350 2.628 21.305 1.00 86.31 130 PHE A C 1
ATOM 1049 O O . PHE A 1 130 ? -8.306 2.628 22.079 1.00 86.31 130 PHE A O 1
ATOM 1056 N N . GLU A 1 131 ? -6.522 3.669 21.201 1.00 83.81 131 GLU A N 1
ATOM 1057 C CA . GLU A 1 131 ? -6.599 4.858 22.063 1.00 83.81 131 GLU A CA 1
ATOM 1058 C C . GLU A 1 131 ? -7.885 5.651 21.844 1.00 83.81 131 GLU A C 1
ATOM 1060 O O . GLU A 1 131 ? -8.556 6.040 22.799 1.00 83.81 131 GLU A O 1
ATOM 1065 N N . LEU A 1 132 ? -8.259 5.849 20.580 1.00 83.25 132 LEU A N 1
ATOM 1066 C CA . LEU A 1 132 ? -9.454 6.600 20.204 1.00 83.25 132 LEU A CA 1
ATOM 1067 C C . LEU A 1 132 ? -10.724 5.737 20.216 1.00 83.25 132 LEU A C 1
ATOM 1069 O O . LEU A 1 132 ? -11.802 6.243 19.906 1.00 83.25 132 LEU A O 1
ATOM 1073 N N . LYS A 1 133 ? -10.607 4.441 20.553 1.00 86.88 133 LYS A N 1
ATOM 1074 C CA . LYS A 1 133 ? -11.698 3.451 20.539 1.00 86.88 133 LYS A CA 1
ATOM 1075 C C . LYS A 1 133 ? -12.488 3.468 19.223 1.00 86.88 133 LYS A C 1
ATOM 1077 O O . LYS A 1 133 ? -13.715 3.372 19.218 1.00 86.88 133 LYS A O 1
ATOM 1082 N N . LEU A 1 134 ? -11.780 3.621 18.103 1.00 82.44 134 LEU A N 1
ATOM 1083 C CA . LEU A 1 134 ? -12.400 3.751 16.787 1.00 82.44 134 LEU A CA 1
ATOM 1084 C C . LEU A 1 134 ? -12.911 2.401 16.296 1.00 82.44 134 LEU A C 1
ATOM 1086 O O . LEU A 1 134 ? -12.168 1.426 16.182 1.00 82.44 134 LEU A O 1
ATOM 1090 N N . THR A 1 135 ? -14.187 2.377 15.941 1.00 84.50 135 THR A N 1
ATOM 1091 C CA . THR A 1 135 ? -14.832 1.247 15.274 1.00 84.50 135 THR A CA 1
ATOM 1092 C C . THR A 1 135 ? -14.618 1.304 13.758 1.00 84.50 135 THR A C 1
ATOM 1094 O O . THR A 1 135 ? -14.306 2.353 13.190 1.00 84.50 135 THR A O 1
ATOM 1097 N N . VAL A 1 136 ? -14.829 0.179 13.068 1.00 81.25 136 VAL A N 1
ATOM 1098 C CA . VAL A 1 136 ? -14.751 0.124 11.596 1.00 81.25 136 VAL A CA 1
ATOM 1099 C C . VAL A 1 136 ? -15.698 1.133 10.921 1.00 81.25 136 VAL A C 1
ATOM 1101 O O . VAL A 1 136 ? -15.226 1.845 10.036 1.00 81.25 136 VAL A O 1
ATOM 1104 N N . PRO A 1 137 ? -16.977 1.288 11.329 1.00 83.12 137 PRO A N 1
ATOM 1105 C CA . PRO A 1 137 ? -17.844 2.329 10.772 1.00 83.12 137 PRO A CA 1
ATOM 1106 C C . PRO A 1 137 ? -17.273 3.746 10.907 1.00 83.12 137 PRO A C 1
ATOM 1108 O O . PRO A 1 137 ? -17.302 4.504 9.943 1.00 83.12 137 PRO A O 1
ATOM 1111 N N . GLN A 1 138 ? -16.678 4.085 12.054 1.00 80.06 138 GLN A N 1
ATOM 1112 C CA . GLN A 1 138 ? -16.073 5.406 12.274 1.00 80.06 138 GLN A CA 1
ATOM 1113 C C . GLN A 1 138 ? -14.817 5.629 11.421 1.00 80.06 138 GLN A C 1
ATOM 1115 O O . GLN A 1 138 ? -14.550 6.751 10.992 1.00 80.06 138 GLN A O 1
ATOM 1120 N N . LEU A 1 139 ? -14.041 4.575 11.150 1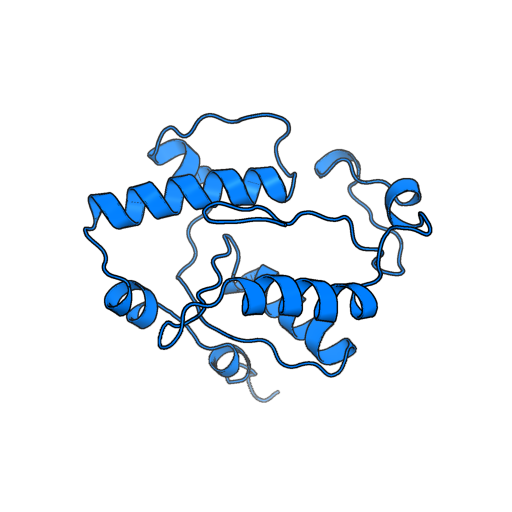.00 81.81 139 LEU A N 1
ATOM 1121 C CA . LEU A 1 139 ? -12.921 4.648 10.207 1.00 81.81 139 LEU A CA 1
ATOM 1122 C C . LEU A 1 139 ? -13.414 4.882 8.776 1.00 81.81 139 LEU A C 1
ATOM 1124 O O . LEU A 1 139 ? -12.846 5.705 8.062 1.00 81.81 139 LEU A O 1
ATOM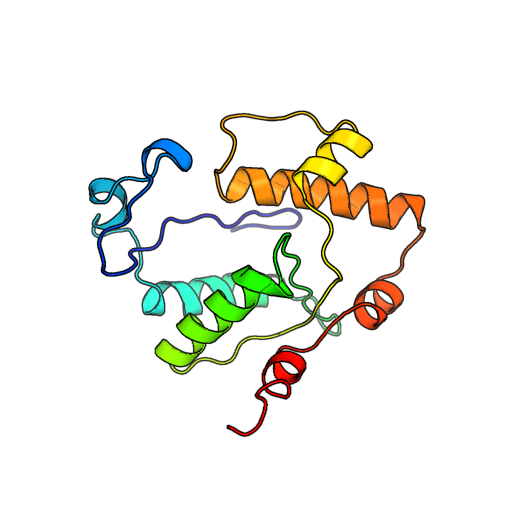 1128 N N . LEU A 1 140 ? -14.489 4.199 8.374 1.00 79.94 140 LEU A N 1
ATOM 1129 C CA . LEU A 1 140 ? -15.102 4.375 7.057 1.00 79.94 140 LEU A CA 1
ATOM 1130 C C . LEU A 1 140 ? -15.688 5.778 6.887 1.00 79.94 140 LEU A C 1
ATOM 1132 O O . LEU A 1 140 ? -15.531 6.374 5.826 1.00 79.94 140 LEU A O 1
ATOM 1136 N N . GLU A 1 141 ? -16.312 6.336 7.919 1.00 79.25 141 GLU A N 1
ATOM 1137 C CA . GLU A 1 141 ? -16.826 7.708 7.896 1.00 79.25 141 GLU A CA 1
ATOM 1138 C C . GLU A 1 141 ? -15.704 8.734 7.685 1.00 79.25 141 GLU A C 1
ATOM 1140 O O . GLU A 1 141 ? -15.850 9.685 6.923 1.00 79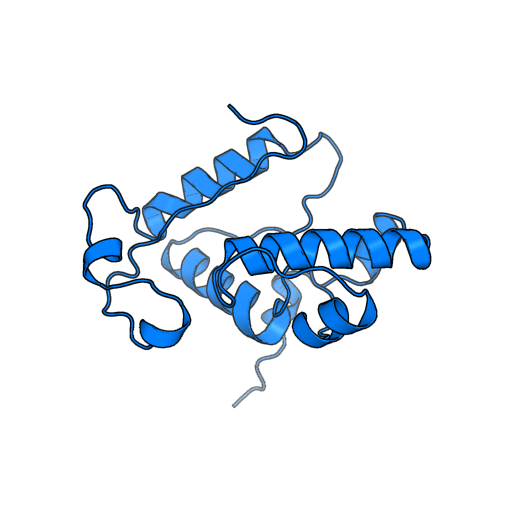.25 141 GLU A O 1
ATOM 1145 N N . LYS A 1 142 ? -14.537 8.505 8.296 1.00 75.38 142 LYS A N 1
ATOM 1146 C CA . LYS A 1 142 ? -13.356 9.366 8.133 1.00 75.38 142 LYS A CA 1
ATOM 1147 C C . LYS A 1 142 ? -12.611 9.119 6.807 1.00 75.38 142 LYS A C 1
ATOM 1149 O O . LYS A 1 142 ? -11.558 9.727 6.588 1.00 75.38 142 LYS A O 1
ATOM 1154 N N . SER A 1 143 ? -13.159 8.271 5.922 1.00 75.12 143 SER A N 1
ATOM 1155 C CA . SER A 1 143 ? -12.566 7.874 4.639 1.00 75.12 143 SER A CA 1
ATOM 1156 C C . SER A 1 143 ? -13.050 8.683 3.380 1.00 75.12 143 SER A C 1
ATOM 1158 O O . SER A 1 143 ? -13.808 9.629 3.514 1.00 75.12 143 SER A O 1
ATOM 1160 N N . PHE A 1 144 ? -12.543 8.422 2.153 1.00 72.75 144 PHE A N 1
ATOM 1161 C CA . PHE A 1 144 ? -12.717 9.109 0.797 1.00 72.75 144 PHE A CA 1
ATOM 1162 C C . PHE A 1 144 ? -12.932 8.002 -0.143 1.00 72.75 144 PHE A C 1
ATOM 1164 O O . PHE A 1 144 ? -12.129 7.113 -0.119 1.00 72.75 144 PHE A O 1
ATOM 1171 N N . ARG A 1 145 ? -13.809 8.076 -1.104 1.00 74.12 145 ARG A N 1
ATOM 1172 C CA . ARG A 1 145 ? -13.761 7.099 -2.185 1.00 74.12 145 ARG A CA 1
ATOM 1173 C C . ARG A 1 145 ? -12.739 7.523 -3.234 1.00 74.12 145 ARG A C 1
ATOM 1175 O O . ARG A 1 145 ? -12.397 8.699 -3.345 1.00 74.12 145 ARG A O 1
ATOM 1182 N N . VAL A 1 146 ? -12.260 6.568 -4.030 1.00 69.12 146 VAL A N 1
ATOM 1183 C CA . VAL A 1 146 ? -11.452 6.858 -5.230 1.00 69.12 146 VAL A CA 1
ATOM 1184 C C . VAL A 1 146 ? -12.146 7.903 -6.119 1.00 69.12 146 VAL A C 1
ATOM 1186 O O . VAL A 1 146 ? -11.489 8.794 -6.656 1.00 69.12 146 VAL A O 1
ATOM 1189 N N . SER A 1 147 ? -13.481 7.852 -6.206 1.00 71.00 147 SER A N 1
ATOM 1190 C CA . SER A 1 147 ? -14.313 8.835 -6.912 1.00 71.00 147 SER A CA 1
ATOM 1191 C C . SER A 1 147 ? -14.112 10.278 -6.433 1.00 71.00 147 SER A C 1
ATOM 1193 O O . SER A 1 147 ? -14.177 11.200 -7.242 1.00 71.00 147 SER A O 1
ATOM 1195 N N . ASP A 1 148 ? -13.787 10.494 -5.158 1.00 69.38 148 ASP A N 1
ATOM 1196 C CA . ASP A 1 148 ? -13.646 11.834 -4.573 1.00 69.38 148 ASP A CA 1
ATOM 1197 C C . ASP A 1 148 ? -12.389 12.569 -5.069 1.00 69.38 148 ASP A C 1
ATOM 1199 O O . ASP A 1 148 ? -12.238 13.768 -4.835 1.00 6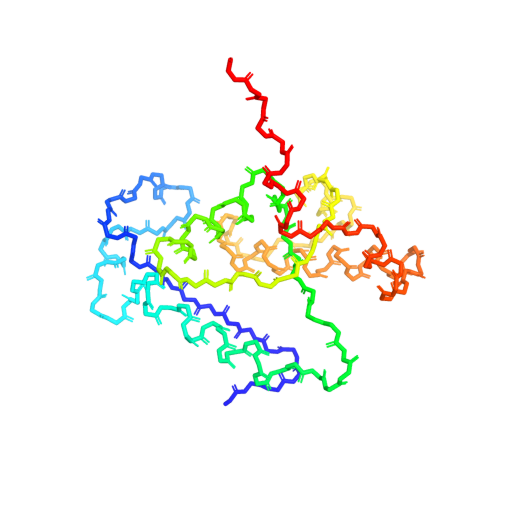9.38 148 ASP A O 1
ATOM 1203 N N . LEU A 1 149 ? -11.453 11.861 -5.711 1.00 65.44 149 LEU A N 1
ATOM 1204 C CA . LEU A 1 149 ? -10.238 12.443 -6.292 1.00 65.44 149 LEU A CA 1
ATOM 1205 C C . LEU A 1 149 ? -10.448 12.920 -7.736 1.00 65.44 149 LEU A C 1
ATOM 1207 O O . LEU A 1 149 ? -9.685 13.748 -8.224 1.00 65.44 149 LEU A O 1
ATOM 1211 N N . ALA A 1 150 ? -11.473 12.418 -8.430 1.00 58.59 150 ALA A N 1
ATOM 1212 C CA . ALA A 1 150 ? -11.772 12.827 -9.801 1.00 58.59 150 ALA A CA 1
ATOM 1213 C C . ALA A 1 150 ? -12.479 14.194 -9.871 1.00 58.59 150 ALA A C 1
ATOM 1215 O O . ALA A 1 150 ? -12.337 14.899 -10.867 1.00 58.59 150 ALA A O 1
ATOM 1216 N N . ALA A 1 151 ? -13.187 14.587 -8.807 1.00 50.97 151 ALA A N 1
ATOM 1217 C CA . ALA A 1 151 ? -13.987 15.811 -8.746 1.00 50.97 151 ALA A CA 1
ATOM 1218 C C . ALA A 1 151 ? -13.181 17.102 -8.486 1.00 50.97 151 ALA A C 1
ATOM 1220 O O . ALA A 1 151 ? -13.761 18.180 -8.444 1.00 50.97 151 ALA A O 1
ATOM 1221 N N . SER A 1 152 ? -11.856 17.027 -8.302 1.00 45.25 152 SER A N 1
ATOM 1222 C CA . SER A 1 152 ? -11.022 18.190 -7.959 1.00 45.25 152 SER A CA 1
ATOM 1223 C C . SER A 1 152 ? -10.168 18.723 -9.114 1.00 45.25 152 SER A C 1
ATOM 1225 O O . SER A 1 152 ? -9.105 19.289 -8.861 1.00 45.25 152 SER A O 1
ATOM 1227 N N . ARG A 1 153 ? -10.570 18.532 -10.376 1.00 43.50 153 ARG A N 1
ATOM 1228 C CA . ARG A 1 153 ? -9.967 19.298 -11.478 1.00 43.50 153 ARG A CA 1
ATOM 1229 C C . ARG A 1 153 ? -10.625 20.682 -11.503 1.00 43.50 153 ARG A C 1
ATOM 1231 O O . ARG A 1 153 ? -11.822 20.726 -11.768 1.00 43.50 153 ARG A O 1
ATOM 1238 N N . PRO A 1 154 ? -9.900 21.786 -11.242 1.00 42.81 154 PRO A N 1
ATOM 1239 C CA . PRO A 1 154 ? -10.399 23.084 -11.660 1.00 42.81 154 PRO A CA 1
ATOM 1240 C C . PRO A 1 154 ? -10.525 23.058 -13.185 1.00 42.81 154 PRO A C 1
ATOM 1242 O O . PRO A 1 154 ? -9.629 22.551 -13.872 1.00 42.81 154 PRO A O 1
ATOM 1245 N N . GLU A 1 155 ? -11.651 23.547 -13.701 1.00 41.06 155 GLU A N 1
ATOM 1246 C CA . GLU A 1 155 ? -11.744 23.937 -15.105 1.00 41.06 155 GLU A CA 1
ATOM 1247 C C . GLU A 1 155 ? -10.588 24.904 -15.395 1.00 41.06 155 GLU A C 1
ATOM 1249 O O . GLU A 1 155 ? -10.274 25.773 -14.578 1.00 41.06 155 GLU A O 1
ATOM 1254 N N . LYS A 1 156 ? -9.874 24.633 -16.490 1.00 38.50 156 LYS A N 1
ATOM 1255 C CA . LYS A 1 156 ? -8.770 25.467 -16.966 1.00 38.50 156 LYS A CA 1
ATOM 1256 C C . LYS A 1 156 ? -9.264 26.851 -17.354 1.00 38.50 156 LYS A C 1
ATOM 1258 O O . LYS A 1 156 ? -10.350 26.906 -17.967 1.00 38.50 156 LYS A O 1
#

Radius of gyration: 16.96 Å; chains: 1; bounding box: 41×45×40 Å

Sequence (156 aa):
MGGKNSTFQTLINPEKDVRNTHVHGISNRMLTRPEVPKFGELIPILLQYVWSRQMDGKPVLWVAHNGRTFDVPFLIFEFRRCKMEMPGSKLSSVSLEKLREHYKIPITGSAHRAMQDVTTLCYVLQKLTFELKLTVPQLLEKSFRVSDLAASRPEK

Organism: NCBI:txid191504

pLDDT: mean 78.48, std 13.54, range [38.5, 95.44]

Secondary structure (DSSP, 8-state):
---TT-------B-SS----HHHH---HHHHTSTTS-BHHHHHHHHHHHHHTTPPTT-------TTIIIIIHHHHHHHHHHTT-PPP--------HHHHHHHTTPPP-S-TT-HHHHHHHHHHHHHHHHHHTT--HHHHHHT---GGGGGGG----

Foldseek 3Di:
DADPPGDDDAAAQQVDADPPCVQAVDGNVNNPPPPHYHLLRVPVVVVCVQVVHDDPPDFDADDDQCCQPPDVVPVCVSCVVNVHDDFYKDADHDHLVVLCVVVVPDQDDHPNHPVSSVVSRVVSVVVCCVVVVDDPVNVRVNIGTSVNNVPPDDDD